Protein AF-A0A3C2E8J4-F1 (afdb_monomer_lite)

Structure (mmCIF, N/CA/C/O backbone):
data_AF-A0A3C2E8J4-F1
#
_entry.id   AF-A0A3C2E8J4-F1
#
loop_
_atom_site.group_PDB
_atom_site.id
_atom_site.type_symbol
_atom_site.label_atom_id
_atom_site.label_alt_id
_atom_site.label_comp_id
_atom_site.label_asym_id
_atom_site.label_entity_id
_atom_site.label_seq_id
_atom_site.pdbx_PDB_ins_code
_atom_site.Cartn_x
_atom_site.Cartn_y
_atom_site.Cartn_z
_atom_site.occupancy
_atom_site.B_iso_or_equiv
_atom_site.auth_seq_id
_atom_site.auth_comp_id
_atom_site.auth_asym_id
_atom_site.auth_atom_id
_atom_site.pdbx_PDB_model_num
ATOM 1 N N . MET A 1 1 ? -12.470 34.325 1.874 1.00 51.72 1 MET A N 1
ATOM 2 C CA . MET A 1 1 ? -13.765 33.629 2.032 1.00 51.72 1 MET A CA 1
ATOM 3 C C . MET A 1 1 ? -13.538 32.138 1.845 1.00 51.72 1 MET A C 1
ATOM 5 O O . MET A 1 1 ?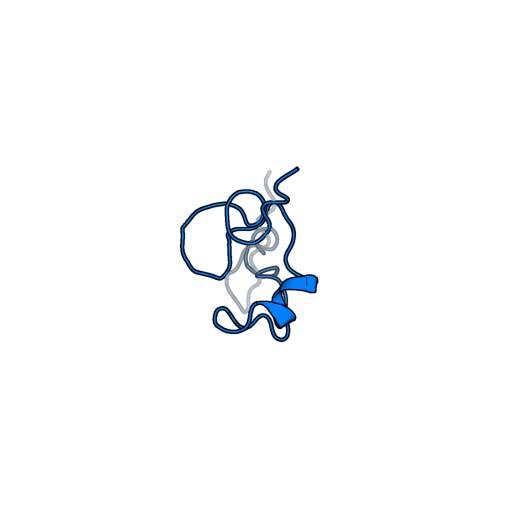 -13.501 31.677 0.716 1.00 51.72 1 MET A O 1
ATOM 9 N N . GLN A 1 2 ? -13.298 31.408 2.935 1.00 51.09 2 GLN A N 1
ATOM 10 C CA . GLN A 1 2 ? -13.399 29.946 2.948 1.00 51.09 2 GLN A CA 1
ATOM 11 C C . GLN A 1 2 ? -14.780 29.635 3.521 1.00 51.09 2 GLN A C 1
ATOM 13 O O . GLN A 1 2 ? -15.082 30.048 4.641 1.00 51.09 2 GLN A O 1
ATOM 18 N N . ALA A 1 3 ? -15.648 29.019 2.721 1.00 57.12 3 ALA A N 1
ATOM 19 C CA . ALA A 1 3 ? -16.988 28.652 3.151 1.00 57.12 3 ALA A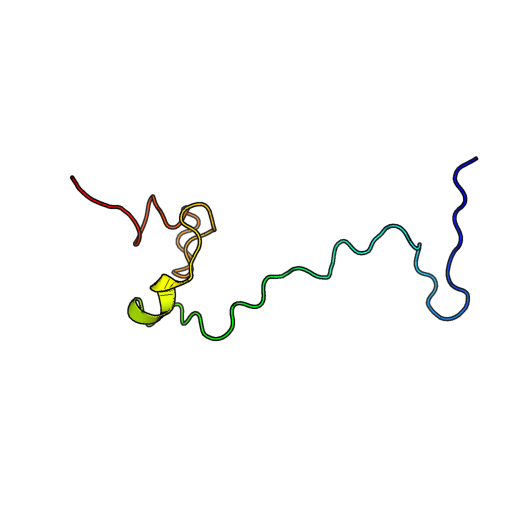 CA 1
ATOM 20 C C . ALA A 1 3 ? -16.886 27.402 4.032 1.00 57.12 3 ALA A C 1
ATOM 22 O O . ALA A 1 3 ? -16.907 26.277 3.546 1.00 57.12 3 ALA A O 1
ATOM 23 N N . ILE A 1 4 ? -16.718 27.613 5.336 1.00 60.88 4 ILE A N 1
ATOM 24 C CA . ILE A 1 4 ? -16.886 26.561 6.337 1.00 60.88 4 ILE A CA 1
ATOM 25 C C . ILE A 1 4 ? -18.385 26.290 6.500 1.00 60.88 4 ILE A C 1
ATOM 27 O O . ILE A 1 4 ? -19.050 26.869 7.355 1.00 60.88 4 ILE A O 1
ATOM 31 N N . HI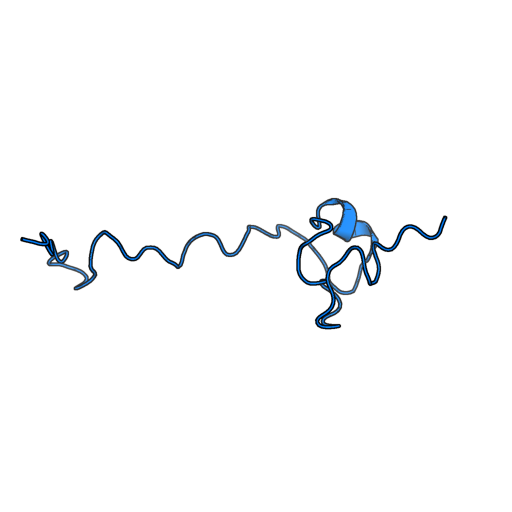S A 1 5 ? -18.947 25.450 5.634 1.00 60.19 5 HIS A N 1
ATOM 32 C CA . HIS A 1 5 ? -20.257 24.868 5.899 1.00 60.19 5 HIS A CA 1
ATOM 33 C C . HIS A 1 5 ? -20.051 23.709 6.879 1.00 60.19 5 HIS A C 1
ATOM 35 O O . HIS A 1 5 ? -19.617 22.620 6.509 1.00 60.19 5 HIS A O 1
ATOM 41 N N . THR A 1 6 ? -20.232 23.994 8.167 1.00 65.44 6 THR A N 1
ATOM 42 C CA . THR A 1 6 ? -20.211 22.975 9.218 1.00 65.44 6 THR A CA 1
ATOM 43 C C . THR A 1 6 ? -21.591 22.332 9.278 1.00 65.44 6 THR A C 1
ATOM 45 O O . THR A 1 6 ? -22.577 23.034 9.507 1.00 65.44 6 THR A O 1
ATOM 48 N N . ASP A 1 7 ? -21.668 21.014 9.096 1.00 62.44 7 ASP A N 1
ATOM 49 C CA . ASP A 1 7 ? -22.938 20.288 9.171 1.00 62.44 7 ASP A CA 1
ATOM 50 C C . ASP A 1 7 ? -23.577 20.452 10.574 1.00 62.44 7 ASP A C 1
ATOM 52 O O . ASP A 1 7 ? -22.931 20.148 11.587 1.00 62.44 7 ASP A O 1
ATOM 56 N N . PRO A 1 8 ? -24.838 20.917 10.675 1.00 65.81 8 PRO A N 1
ATOM 57 C CA . PRO A 1 8 ? -25.464 21.284 11.947 1.00 65.81 8 PRO A CA 1
ATOM 58 C C . PRO A 1 8 ? -25.842 20.091 12.837 1.00 65.81 8 PRO A C 1
ATOM 60 O O . PRO A 1 8 ? -26.188 20.296 14.000 1.00 65.81 8 PRO A O 1
ATOM 63 N N . LYS A 1 9 ? -25.788 18.849 12.339 1.00 63.44 9 LYS A N 1
ATOM 64 C CA . LYS A 1 9 ? -26.037 17.648 13.154 1.00 63.44 9 LYS A CA 1
ATOM 65 C C . LYS A 1 9 ? -24.754 17.022 13.692 1.00 63.44 9 LYS A C 1
ATOM 67 O O . LYS A 1 9 ? -24.815 16.300 14.684 1.00 63.44 9 LYS A O 1
ATOM 72 N N . THR A 1 10 ? -23.609 17.270 13.056 1.00 67.56 10 THR A N 1
ATOM 73 C CA . THR A 1 10 ? -22.372 16.530 13.349 1.00 67.56 10 THR A CA 1
ATOM 74 C C . THR A 1 10 ? -21.144 17.398 13.618 1.00 67.56 10 THR A C 1
ATOM 76 O O . THR A 1 10 ? -20.122 16.860 14.049 1.00 67.56 10 THR A O 1
ATOM 79 N N . GLY A 1 11 ? -21.226 18.718 13.415 1.00 63.19 11 GLY A N 1
ATOM 80 C CA . GLY A 1 11 ? -20.163 19.665 13.763 1.00 63.19 11 GLY A CA 1
ATOM 81 C C . GLY A 1 11 ? -18.886 19.517 12.930 1.00 63.19 11 GLY A C 1
ATOM 82 O O . GLY A 1 11 ? -17.848 20.056 13.310 1.00 63.19 11 GLY A O 1
ATOM 83 N N . LYS A 1 12 ? -18.937 18.773 11.820 1.00 63.50 12 LYS A N 1
ATOM 84 C CA . LYS A 1 12 ? -17.783 18.469 10.966 1.00 63.50 12 LYS A CA 1
ATOM 85 C C . LYS A 1 12 ? -17.794 19.329 9.706 1.00 63.50 12 LYS A C 1
ATOM 87 O O . LYS A 1 12 ? -18.843 19.677 9.172 1.00 63.50 12 LYS A O 1
ATOM 92 N N . ASN A 1 13 ? -16.597 19.676 9.259 1.00 61.28 13 ASN A N 1
ATOM 93 C CA . ASN A 1 13 ? -16.316 20.439 8.053 1.00 61.28 13 ASN A CA 1
ATOM 94 C C . ASN A 1 13 ? -16.322 19.522 6.814 1.00 61.28 13 ASN A C 1
ATOM 96 O O . ASN A 1 13 ? -15.550 18.565 6.754 1.00 61.28 13 ASN A O 1
ATOM 100 N N . GLU A 1 14 ? -17.125 19.858 5.797 1.00 60.56 14 GLU A N 1
ATOM 101 C CA . GLU A 1 14 ? -17.331 19.075 4.556 1.00 60.56 14 GLU A CA 1
ATOM 102 C C . GLU A 1 14 ? -16.088 18.901 3.644 1.00 60.56 14 GLU A C 1
ATOM 104 O O . GLU A 1 14 ? -16.192 18.359 2.549 1.00 60.56 14 GLU A O 1
ATOM 109 N N . MET A 1 15 ? -14.884 19.293 4.078 1.00 53.19 15 MET A N 1
ATOM 110 C CA . MET A 1 15 ? -13.623 19.030 3.355 1.00 53.19 15 MET A CA 1
ATOM 111 C C . MET A 1 15 ? -12.608 18.182 4.137 1.00 53.19 15 MET A C 1
ATOM 113 O O . MET A 1 15 ? -11.468 18.041 3.704 1.00 53.19 15 MET A O 1
ATOM 117 N N . ALA A 1 16 ? -13.001 17.575 5.259 1.00 51.09 16 ALA A N 1
ATOM 118 C CA . ALA A 1 16 ? -12.148 16.661 6.018 1.00 51.09 16 ALA A CA 1
ATOM 119 C C . ALA A 1 16 ? -12.758 15.255 6.122 1.00 51.09 16 ALA A C 1
ATOM 121 O O . ALA A 1 16 ? -12.938 14.728 7.215 1.00 51.09 16 ALA A O 1
ATOM 122 N N . THR A 1 17 ? -13.024 14.606 4.984 1.00 50.66 17 THR A N 1
ATOM 123 C CA . THR A 1 17 ? -12.977 13.135 4.948 1.00 50.66 17 THR A CA 1
ATOM 124 C C . THR A 1 17 ? -11.553 12.700 4.604 1.00 50.66 17 THR A C 1
ATOM 126 O O . THR A 1 17 ? -11.214 12.293 3.499 1.00 50.66 17 THR A O 1
ATOM 129 N N . ALA A 1 18 ? -10.674 12.858 5.591 1.00 53.00 18 ALA A N 1
ATOM 130 C CA . ALA A 1 18 ? -9.370 12.208 5.634 1.00 53.00 18 ALA A CA 1
ATOM 131 C C . ALA A 1 18 ? -9.462 10.903 6.450 1.00 53.00 18 ALA A C 1
ATOM 133 O O . ALA A 1 18 ? -8.543 10.592 7.204 1.00 53.00 18 ALA A O 1
ATOM 134 N N . SER A 1 19 ? -10.584 10.174 6.336 1.00 54.47 19 SER A N 1
ATOM 135 C CA . SER A 1 19 ? -10.829 8.965 7.139 1.00 54.47 19 SER A CA 1
ATOM 136 C C . SER A 1 19 ? -11.451 7.775 6.401 1.00 54.47 19 SER A C 1
ATOM 138 O O . SER A 1 19 ? -11.499 6.705 6.994 1.00 54.47 19 SER A O 1
ATOM 140 N N . ASP A 1 20 ? -11.823 7.875 5.122 1.00 46.66 20 ASP A N 1
ATOM 141 C CA . ASP A 1 20 ? -12.393 6.733 4.385 1.00 46.66 20 ASP A CA 1
ATOM 142 C C . ASP A 1 20 ? -11.573 6.381 3.140 1.00 46.66 20 ASP A C 1
ATOM 144 O O . ASP A 1 20 ? -11.967 6.612 2.002 1.00 46.66 20 ASP A O 1
ATOM 148 N N . ALA A 1 21 ? -10.383 5.834 3.390 1.00 48.41 21 ALA A N 1
ATOM 149 C CA . ALA A 1 21 ? -9.746 4.815 2.551 1.00 48.41 21 ALA A CA 1
ATOM 150 C C . ALA A 1 21 ? -8.574 4.173 3.317 1.00 48.41 21 ALA A C 1
ATOM 152 O O . ALA A 1 21 ? -7.466 4.020 2.798 1.00 48.41 21 ALA A O 1
ATOM 153 N N . LEU A 1 22 ? -8.805 3.774 4.574 1.00 47.38 22 LEU A N 1
ATOM 154 C CA . LEU A 1 22 ? -8.111 2.592 5.078 1.00 47.38 22 LEU A CA 1
ATOM 155 C C . LEU A 1 22 ? -8.615 1.463 4.190 1.00 47.38 22 LEU A C 1
ATOM 157 O O . LEU A 1 22 ? -9.770 1.066 4.303 1.00 47.38 22 LEU A O 1
ATOM 161 N N . GLY A 1 23 ? -7.793 1.103 3.202 1.00 48.69 23 GLY A N 1
ATOM 162 C CA . GLY A 1 23 ? -8.159 0.163 2.160 1.00 48.69 23 GLY A CA 1
ATOM 163 C C . GLY A 1 23 ? -8.861 -1.044 2.757 1.00 48.69 23 GLY A C 1
ATOM 164 O O . GLY A 1 23 ? -8.401 -1.596 3.757 1.00 48.69 23 GLY A O 1
ATOM 165 N N . ASP A 1 24 ? -9.967 -1.418 2.123 1.00 48.53 24 ASP A N 1
ATOM 166 C CA . ASP A 1 24 ? -10.566 -2.738 2.223 1.00 48.53 24 ASP A CA 1
ATOM 167 C C . ASP A 1 24 ? -9.483 -3.769 1.868 1.00 48.53 24 ASP A C 1
ATOM 169 O O . ASP A 1 24 ? -9.297 -4.190 0.729 1.00 48.53 24 ASP A O 1
ATOM 173 N N . ALA A 1 25 ? -8.670 -4.110 2.863 1.00 53.12 25 ALA A N 1
ATOM 174 C CA . ALA A 1 25 ? -7.847 -5.296 2.892 1.00 53.12 25 ALA A CA 1
ATOM 175 C C . ALA A 1 25 ? -8.782 -6.438 3.283 1.00 53.12 25 ALA A C 1
ATOM 177 O O . ALA A 1 25 ? -8.646 -7.022 4.356 1.00 53.12 25 ALA A O 1
ATOM 178 N N . GLY A 1 26 ? -9.780 -6.700 2.435 1.00 57.53 26 GLY A N 1
ATOM 179 C CA . GLY A 1 26 ? -10.581 -7.903 2.524 1.00 57.53 26 GLY A CA 1
ATOM 180 C C . GLY A 1 26 ? -9.636 -9.098 2.438 1.00 57.53 26 GLY A C 1
ATOM 181 O O . GLY A 1 26 ? -9.149 -9.432 1.356 1.00 57.53 26 GLY A O 1
ATOM 182 N N . ASP A 1 27 ? -9.358 -9.688 3.600 1.00 67.38 27 ASP A N 1
ATOM 183 C CA . ASP A 1 27 ? -8.655 -10.957 3.789 1.00 67.38 27 ASP A CA 1
ATOM 184 C C . ASP A 1 27 ? -7.147 -10.960 3.448 1.00 67.38 27 ASP A C 1
ATOM 186 O O . ASP A 1 27 ? -6.653 -11.839 2.749 1.00 67.38 27 ASP A O 1
ATOM 190 N N . ILE A 1 28 ? -6.378 -9.964 3.911 1.00 70.62 28 ILE A N 1
ATOM 191 C CA . ILE A 1 28 ? -4.901 -10.033 3.870 1.00 70.62 28 ILE A CA 1
ATOM 192 C C . ILE A 1 28 ? -4.392 -10.459 5.248 1.00 70.62 28 ILE A C 1
ATOM 194 O O . ILE A 1 28 ? -4.167 -9.629 6.131 1.00 70.62 28 ILE A O 1
ATOM 198 N N . ASP A 1 29 ? -4.182 -11.760 5.427 1.00 78.88 29 ASP A N 1
ATOM 199 C CA . ASP A 1 29 ? -3.659 -12.331 6.662 1.00 78.88 29 ASP A CA 1
ATOM 200 C C . ASP A 1 29 ? -2.147 -12.092 6.787 1.00 78.88 29 ASP A C 1
ATOM 202 O O . ASP A 1 29 ? -1.360 -12.654 6.024 1.00 78.88 29 ASP A O 1
ATOM 206 N N . PRO A 1 30 ? -1.661 -11.354 7.799 1.00 77.38 30 PRO A N 1
ATOM 207 C CA . PRO A 1 30 ? -0.230 -11.099 7.991 1.00 77.38 30 PRO A CA 1
ATOM 208 C C . PRO A 1 30 ? 0.571 -12.351 8.384 1.00 77.38 30 PRO A C 1
ATOM 210 O O . PRO A 1 30 ? 1.797 -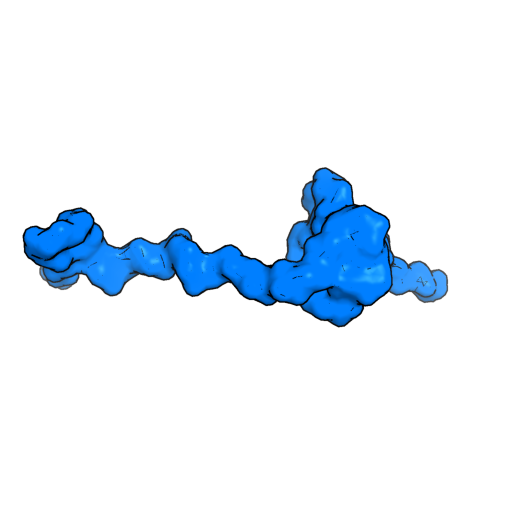12.301 8.474 1.00 77.38 30 PRO A O 1
ATOM 213 N N . LYS A 1 31 ? -0.108 -13.473 8.634 1.00 77.38 31 LYS A N 1
ATOM 214 C CA . LYS A 1 31 ? 0.500 -14.776 8.924 1.00 77.38 31 LYS A CA 1
ATOM 215 C C . LYS A 1 31 ? 0.459 -15.729 7.729 1.00 77.38 31 LYS A C 1
ATOM 217 O O . LYS A 1 31 ? 1.203 -16.704 7.739 1.00 77.38 31 LYS A O 1
ATOM 222 N N . ASN A 1 32 ? -0.375 -15.454 6.721 1.00 80.06 32 ASN A N 1
ATOM 223 C CA . ASN A 1 32 ? -0.504 -16.294 5.538 1.00 80.06 32 ASN A CA 1
ATOM 224 C C . ASN A 1 32 ? -0.018 -15.547 4.280 1.00 80.06 32 ASN A C 1
ATOM 226 O O . ASN A 1 32 ? -0.773 -14.750 3.716 1.00 80.06 32 ASN A O 1
ATOM 230 N N . PRO A 1 33 ? 1.213 -15.807 3.800 1.00 79.25 33 PRO A N 1
ATOM 231 C CA . PRO A 1 33 ? 1.770 -15.121 2.637 1.00 79.25 33 PRO A CA 1
ATOM 232 C C . PRO A 1 33 ? 1.004 -15.390 1.333 1.00 79.25 33 PRO A C 1
ATOM 234 O O . PRO A 1 33 ? 1.136 -14.609 0.393 1.00 79.25 33 PRO A O 1
ATOM 237 N N . GLU A 1 34 ? 0.179 -16.440 1.261 1.00 79.44 34 GLU A N 1
ATOM 238 C CA . GLU A 1 34 ? -0.655 -16.733 0.085 1.00 79.44 34 GLU A CA 1
ATOM 239 C C . GLU A 1 34 ? -1.736 -15.665 -0.137 1.00 79.44 34 GLU A C 1
ATOM 241 O O . GLU A 1 34 ? -2.069 -15.326 -1.273 1.00 79.44 34 GLU A O 1
ATOM 246 N N . THR A 1 35 ? -2.222 -15.047 0.943 1.00 80.06 35 THR A N 1
ATOM 247 C CA . THR A 1 35 ? -3.203 -13.949 0.873 1.00 80.06 35 THR A CA 1
ATOM 248 C C . THR A 1 35 ? -2.591 -12.635 0.374 1.00 80.06 35 THR A C 1
ATOM 250 O O . THR A 1 35 ? -3.298 -11.699 -0.005 1.00 80.06 35 THR A O 1
ATOM 253 N N . TRP A 1 36 ? -1.256 -12.546 0.303 1.00 82.19 36 TRP A N 1
ATOM 254 C CA . TRP A 1 36 ? -0.551 -11.314 -0.060 1.00 82.19 36 TRP A CA 1
ATOM 255 C C . TRP A 1 36 ? -0.517 -11.040 -1.564 1.00 82.19 36 TRP A C 1
ATOM 257 O O . TRP A 1 36 ? 0.007 -10.006 -1.977 1.00 82.19 36 TRP A O 1
ATOM 267 N N . GLY A 1 37 ? -1.124 -11.899 -2.390 1.00 79.56 37 GLY A N 1
ATOM 268 C CA . GLY A 1 37 ? -1.239 -11.688 -3.838 1.00 79.56 37 GLY A CA 1
ATOM 269 C C . GLY A 1 37 ? -1.952 -10.384 -4.228 1.00 79.56 37 GLY A C 1
ATOM 270 O O . GLY A 1 37 ? -1.742 -9.874 -5.325 1.00 79.56 37 GLY A O 1
ATOM 271 N N . LYS A 1 38 ? -2.745 -9.806 -3.315 1.00 82.75 38 LYS A N 1
ATOM 272 C CA . LYS A 1 38 ? -3.415 -8.506 -3.491 1.00 82.75 38 LYS A CA 1
ATOM 273 C C . LYS A 1 38 ? -2.661 -7.327 -2.855 1.00 82.75 38 LYS A C 1
ATOM 275 O O . LYS A 1 38 ? -3.092 -6.186 -2.999 1.00 82.75 38 LYS A O 1
ATOM 280 N N . VAL A 1 39 ? -1.541 -7.561 -2.160 1.00 85.75 39 VAL A N 1
ATOM 281 C CA . VAL A 1 39 ? -0.777 -6.504 -1.476 1.00 85.75 39 VAL A CA 1
ATOM 282 C C . VAL A 1 39 ? -0.012 -5.662 -2.503 1.00 85.75 39 VAL A C 1
ATOM 284 O O . VAL A 1 39 ? 0.849 -6.181 -3.221 1.00 85.75 39 VAL A O 1
ATOM 287 N N . PRO A 1 40 ? -0.232 -4.334 -2.558 1.00 89.06 40 PRO A N 1
ATOM 288 C CA . PRO A 1 40 ? 0.531 -3.474 -3.449 1.00 89.06 40 PRO A CA 1
ATOM 289 C C . PRO A 1 40 ? 2.022 -3.489 -3.086 1.00 89.06 40 PRO A C 1
ATOM 291 O O . PRO A 1 40 ? 2.402 -3.257 -1.939 1.00 89.06 40 PRO A O 1
ATOM 294 N N . ARG A 1 41 ? 2.902 -3.656 -4.080 1.00 90.56 41 ARG A N 1
ATOM 295 C CA . ARG A 1 41 ? 4.373 -3.704 -3.908 1.00 90.56 41 ARG A CA 1
ATOM 296 C C . ARG A 1 41 ? 4.973 -2.520 -3.134 1.00 90.56 41 ARG A C 1
ATOM 298 O O . ARG A 1 41 ? 5.989 -2.685 -2.463 1.00 90.56 41 ARG A O 1
ATOM 305 N N . ASN A 1 42 ? 4.372 -1.334 -3.215 1.00 91.81 42 ASN A N 1
ATOM 306 C CA . ASN A 1 42 ? 4.836 -0.130 -2.512 1.00 91.81 42 ASN A CA 1
ATOM 307 C C . ASN A 1 42 ? 4.188 0.095 -1.132 1.00 91.81 42 ASN A C 1
ATOM 309 O O . ASN A 1 42 ? 4.638 0.997 -0.425 1.00 91.81 42 ASN A O 1
ATOM 313 N N . SER A 1 43 ? 3.172 -0.690 -0.762 1.00 89.81 43 SER A N 1
ATOM 314 C CA . SER A 1 43 ? 2.487 -0.609 0.535 1.00 89.81 43 SER A CA 1
ATOM 315 C C . SER A 1 43 ? 3.412 -1.062 1.677 1.00 89.81 43 SER A C 1
ATOM 317 O O . SER A 1 43 ? 4.346 -1.836 1.411 1.00 89.81 43 SER A O 1
ATOM 319 N N . PRO A 1 44 ? 3.208 -0.614 2.934 1.00 90.81 44 PRO A N 1
ATOM 320 C CA . PRO A 1 44 ? 3.816 -1.260 4.097 1.00 90.81 44 PRO A CA 1
ATOM 321 C C . PRO A 1 44 ? 3.602 -2.777 4.066 1.00 90.81 44 PRO A C 1
ATOM 323 O O . PRO A 1 44 ? 2.534 -3.272 3.711 1.00 90.81 44 PRO A O 1
ATOM 326 N N . CYS A 1 45 ? 4.647 -3.525 4.412 1.00 91.00 45 CYS A N 1
ATOM 327 C CA . CYS A 1 45 ? 4.592 -4.976 4.421 1.00 91.00 45 CYS A CA 1
ATOM 328 C C . CYS A 1 45 ? 3.677 -5.452 5.566 1.00 91.00 45 CYS A C 1
ATOM 330 O O . CYS A 1 45 ? 3.915 -5.063 6.715 1.00 91.00 45 CYS A O 1
ATOM 332 N N . PRO A 1 46 ? 2.694 -6.331 5.296 1.00 87.31 46 PRO A N 1
ATOM 333 C CA . PRO A 1 46 ? 1.730 -6.793 6.302 1.00 87.31 46 PRO A CA 1
ATOM 334 C C . PRO A 1 46 ? 2.376 -7.565 7.464 1.00 87.31 46 PRO A C 1
ATOM 336 O O . PRO A 1 46 ? 1.797 -7.655 8.536 1.00 87.31 46 PRO A O 1
ATOM 339 N N . CYS A 1 47 ? 3.613 -8.049 7.313 1.00 87.06 47 CYS A N 1
ATOM 340 C CA . CYS A 1 47 ? 4.372 -8.689 8.394 1.00 87.06 47 CYS A CA 1
ATOM 341 C C . CYS A 1 47 ? 4.809 -7.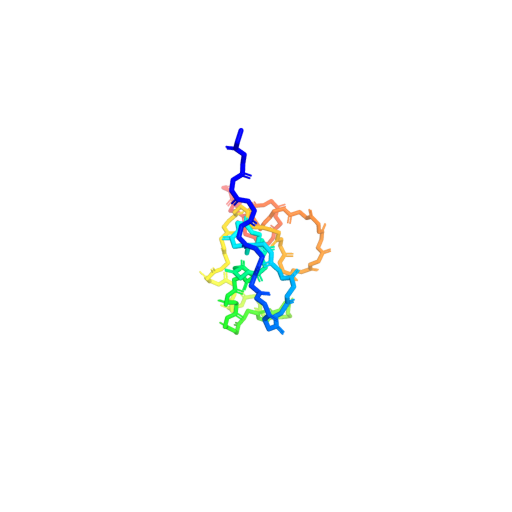744 9.537 1.00 87.06 47 CYS A C 1
ATOM 343 O O . CYS A 1 47 ? 5.461 -8.195 10.475 1.00 87.06 47 CYS A O 1
ATOM 345 N N . GLY A 1 48 ? 4.544 -6.436 9.443 1.00 85.19 48 GLY A N 1
ATOM 346 C CA . GLY A 1 48 ? 4.906 -5.469 10.487 1.00 85.19 48 GLY A CA 1
ATOM 347 C C . GLY A 1 48 ? 6.384 -5.061 10.509 1.00 85.19 48 GLY A C 1
ATOM 348 O O . GLY A 1 48 ? 6.824 -4.402 11.443 1.00 85.19 48 GLY A O 1
ATOM 349 N N . SER A 1 49 ? 7.166 -5.387 9.476 1.00 86.56 49 SER A N 1
ATOM 350 C CA . SER A 1 49 ? 8.603 -5.057 9.416 1.00 86.56 49 SER A CA 1
ATOM 351 C C . SER A 1 49 ? 8.918 -3.569 9.210 1.00 86.56 49 SER A C 1
ATOM 353 O O . SER A 1 49 ? 10.089 -3.193 9.173 1.00 86.56 49 SER A O 1
ATOM 355 N N . GLY A 1 50 ? 7.905 -2.726 8.980 1.00 88.62 50 GLY A N 1
ATOM 356 C CA . GLY A 1 50 ? 8.071 -1.307 8.634 1.00 88.62 50 GLY A CA 1
ATOM 357 C C . GLY A 1 50 ? 8.667 -1.054 7.240 1.00 88.62 50 GLY A C 1
ATOM 358 O O . GLY A 1 50 ? 8.802 0.092 6.817 1.00 88.62 50 GLY A O 1
ATOM 359 N N . LYS A 1 51 ? 9.011 -2.110 6.493 1.00 91.44 51 LYS A N 1
ATOM 360 C CA . LYS A 1 51 ? 9.528 -2.031 5.120 1.00 91.44 51 LYS A CA 1
ATOM 361 C C . LYS A 1 51 ? 8.377 -2.079 4.112 1.00 91.44 51 LYS A C 1
ATOM 363 O O . LYS A 1 51 ? 7.305 -2.602 4.406 1.00 91.44 51 LYS A O 1
ATOM 368 N N . LYS A 1 52 ? 8.604 -1.582 2.892 1.00 91.19 52 LYS A N 1
ATOM 369 C CA . LYS A 1 52 ? 7.660 -1.759 1.768 1.00 91.19 52 LYS A CA 1
ATOM 370 C C . LYS A 1 52 ? 7.605 -3.231 1.354 1.00 91.19 52 LYS A C 1
ATOM 372 O O . LYS A 1 52 ? 8.646 -3.889 1.383 1.00 91.19 52 LYS A O 1
ATOM 377 N N . TYR A 1 53 ? 6.447 -3.727 0.909 1.00 92.12 53 TYR A N 1
ATOM 378 C CA . TYR A 1 53 ? 6.263 -5.132 0.512 1.00 92.12 53 TYR A CA 1
ATOM 379 C C . TYR A 1 53 ? 7.350 -5.607 -0.472 1.00 92.12 53 TYR A C 1
ATOM 381 O O . TYR A 1 53 ? 8.010 -6.612 -0.220 1.00 92.12 53 TYR A O 1
ATOM 389 N N . LYS A 1 54 ? 7.667 -4.815 -1.506 1.00 91.94 54 LYS A N 1
ATOM 390 C CA . LYS A 1 54 ? 8.728 -5.111 -2.492 1.00 91.94 54 LYS A CA 1
ATOM 391 C C . LYS A 1 54 ? 10.161 -5.193 -1.949 1.00 91.94 54 LYS A C 1
ATOM 393 O O . LYS A 1 54 ? 11.028 -5.681 -2.658 1.00 91.94 54 LYS A O 1
ATOM 398 N N . HIS A 1 55 ? 10.429 -4.661 -0.756 1.00 92.38 55 HIS A N 1
ATOM 399 C CA . HIS A 1 55 ? 11.745 -4.694 -0.095 1.00 92.38 55 HIS A CA 1
ATOM 400 C C . HIS A 1 55 ? 11.778 -5.689 1.076 1.00 92.38 55 HIS A C 1
ATOM 402 O O . HIS A 1 55 ? 12.705 -5.682 1.885 1.00 92.38 55 HIS A O 1
ATOM 408 N N . CYS A 1 56 ? 10.724 -6.483 1.223 1.00 92.06 56 CYS A N 1
ATOM 409 C CA . CYS A 1 56 ? 10.579 -7.477 2.267 1.00 92.06 56 CYS A CA 1
ATOM 410 C C . CYS A 1 56 ? 10.108 -8.772 1.599 1.00 92.06 56 CYS A C 1
ATOM 412 O O . CYS A 1 56 ? 10.796 -9.280 0.722 1.00 92.06 56 CYS A O 1
ATOM 414 N N . HIS A 1 57 ? 8.930 -9.278 1.942 1.00 87.75 57 HIS A N 1
ATOM 415 C CA . HIS A 1 57 ? 8.435 -10.558 1.434 1.00 87.75 57 HIS A CA 1
ATOM 416 C C . HIS A 1 57 ? 7.999 -10.563 -0.040 1.00 87.75 57 HIS A C 1
ATOM 418 O O . HIS A 1 57 ? 7.854 -11.626 -0.626 1.00 87.75 57 HIS A O 1
ATOM 424 N N . GLY A 1 58 ? 7.797 -9.397 -0.653 1.00 87.69 58 GLY A N 1
ATOM 425 C CA . GLY A 1 58 ? 7.560 -9.256 -2.091 1.00 87.69 58 GLY A CA 1
ATOM 426 C C . GLY A 1 58 ? 8.841 -9.014 -2.895 1.00 87.69 58 GLY A C 1
ATOM 427 O O . GLY A 1 58 ? 8.756 -8.619 -4.063 1.00 87.69 58 GLY A O 1
ATOM 428 N N . ALA A 1 59 ? 10.024 -9.154 -2.284 1.00 89.06 59 ALA A N 1
ATOM 429 C CA . ALA A 1 59 ? 11.295 -9.025 -2.986 1.00 89.06 59 ALA A CA 1
ATOM 430 C C . ALA A 1 59 ? 11.402 -10.124 -4.051 1.00 89.06 59 ALA A C 1
ATOM 432 O O . ALA A 1 59 ? 11.381 -11.310 -3.743 1.00 89.06 59 ALA A O 1
ATOM 433 N N . LEU A 1 60 ? 11.490 -9.711 -5.313 1.00 82.25 60 LEU A N 1
ATOM 434 C CA . LEU A 1 60 ? 11.827 -10.620 -6.400 1.00 82.25 60 LEU A CA 1
ATOM 435 C C . LEU A 1 60 ? 13.349 -10.613 -6.456 1.00 82.25 60 LEU A C 1
ATOM 437 O O . LEU A 1 60 ? 13.940 -9.612 -6.860 1.00 82.25 60 LEU A O 1
ATOM 441 N N . VAL A 1 61 ? 13.968 -11.666 -5.931 1.00 74.50 61 VAL A N 1
ATOM 442 C CA . VAL A 1 61 ? 15.400 -11.892 -6.123 1.00 74.50 61 VAL A CA 1
ATOM 443 C C . VAL A 1 61 ? 15.558 -12.315 -7.582 1.00 74.50 61 VAL A C 1
ATOM 445 O O . VAL A 1 61 ? 14.898 -13.262 -8.009 1.00 74.50 61 VAL A O 1
ATOM 448 N N . ALA A 1 62 ? 16.327 -11.542 -8.346 1.00 57.78 62 ALA A N 1
ATOM 449 C CA . ALA A 1 62 ? 16.751 -11.913 -9.693 1.00 57.78 62 ALA A CA 1
ATOM 450 C C . ALA A 1 62 ? 17.910 -12.911 -9.618 1.00 57.78 62 ALA A C 1
ATOM 452 O O . ALA A 1 62 ? 18.732 -12.763 -8.682 1.00 57.78 62 ALA A O 1
#

Secondary structure (DSSP, 8-state):
-----B-TTT--BTT---SS-S---TT--TT-GGGGGGS-TTSBPTTS-SSBGGGTTT----

pLDDT: mean 72.51, std 15.47, range [46.66, 92.38]

Radius of gyration: 18.42 Å; chains: 1; bounding box: 43×50×24 Å

Sequence (62 aa)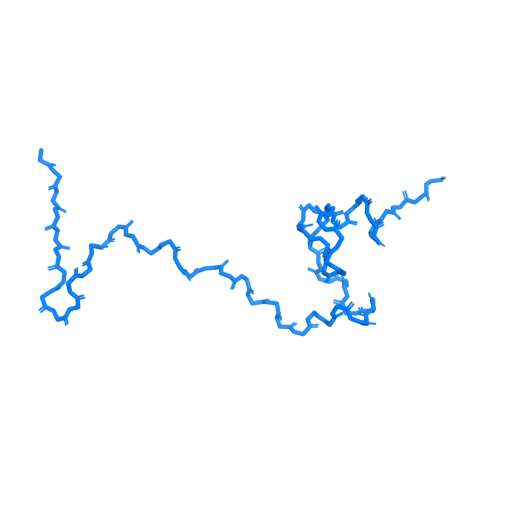:
MQAIHTDPKTGKNEMATASDALGDAGDIDPKNPETWGKVPRNSPCPCGSGKKYKHCHGALVA

Foldseek 3Di:
DPPQPQDPVPRDGPVPPPDPPPPPLPDDDLVDCVSCPVPDQQDQRSVPPRDGNCVPVVPDDD